Protein AF-A0A660RSX3-F1 (afdb_monomer_lite)

Sequence (118 aa):
IELLRKEIISILEKNYDEKIKRKLIPFYFRSAIREVIKTGYVANNFEEFIEGIKVSSINSLFYHLVTSKIEKKSPINEYSKWLIEIGEKEKAEKIEKLDIYSGTLYKIKVKILSILEE

pLDDT: mean 93.09, std 5.14, range [76.31, 98.06]

Radius of gyration: 18.54 Å; chains: 1; bounding box: 46×25×51 Å

Foldseek 3Di:
DVVVVVVVVVVCVVPDDPPPPDDDDDDDDDDDDDDDDDPPQDDPDLVSVLVCLVPDDLVVVCCQQPVVCVVVVNPAGNVLVVCVVRPNNVLSVQLRPDDPVPDDSVVNSVVNSVSSVD

Secondary structure (DSSP, 8-state):
-HHHHHHHHHHHHHT--TT--SPP---------------S---SSHHHHHHHHHHS-HHHHHIIIIIHHHHTT-SS-HHHHHHHHTT-HHHHHHHHT--TTSS-HHHHHHHHHHHHH-

Structure (mmCIF, N/CA/C/O backbone):
data_AF-A0A660RSX3-F1
#
_entry.id   AF-A0A660RSX3-F1
#
loop_
_atom_site.group_PDB
_atom_site.id
_atom_site.type_symbol
_atom_site.label_atom_id
_atom_site.label_alt_id
_atom_site.label_comp_id
_atom_site.label_asym_id
_atom_site.label_entity_id
_atom_site.label_seq_id
_atom_site.pdbx_PDB_ins_code
_atom_site.Cartn_x
_atom_site.Cartn_y
_atom_site.Cartn_z
_atom_site.occupancy
_atom_site.B_iso_or_equiv
_atom_site.auth_seq_id
_atom_site.auth_comp_id
_atom_site.auth_asym_id
_atom_site.auth_atom_id
_atom_site.pdbx_PDB_model_num
ATOM 1 N N . ILE A 1 1 ? 7.346 8.774 -5.741 1.00 77.75 1 ILE A N 1
ATOM 2 C CA . ILE A 1 1 ? 7.490 8.597 -7.210 1.00 77.75 1 ILE A CA 1
ATOM 3 C C . ILE A 1 1 ? 8.836 9.113 -7.701 1.00 77.75 1 ILE A C 1
ATOM 5 O O . ILE A 1 1 ? 9.587 8.333 -8.260 1.00 77.75 1 ILE A O 1
ATOM 9 N N . GLU A 1 2 ? 9.183 10.377 -7.458 1.00 86.00 2 GLU A N 1
ATOM 10 C CA . GLU A 1 2 ? 10.409 10.974 -8.019 1.00 86.00 2 GLU A CA 1
ATOM 11 C C . GLU A 1 2 ? 11.711 10.261 -7.624 1.00 86.00 2 GLU A C 1
ATOM 13 O O . GLU A 1 2 ? 12.601 10.117 -8.457 1.00 86.00 2 GLU A O 1
ATOM 18 N N . LEU A 1 3 ? 11.804 9.755 -6.390 1.00 88.00 3 LEU A N 1
ATOM 19 C CA . LEU A 1 3 ? 12.941 8.935 -5.952 1.00 88.00 3 LEU A CA 1
ATOM 20 C C . LEU A 1 3 ? 13.052 7.632 -6.756 1.00 88.00 3 LEU A C 1
ATOM 22 O O . LEU A 1 3 ? 14.118 7.326 -7.271 1.00 88.00 3 LEU A O 1
ATOM 26 N N . LEU A 1 4 ? 11.935 6.920 -6.943 1.00 88.12 4 LEU A N 1
ATOM 27 C CA . LEU A 1 4 ? 11.888 5.697 -7.750 1.00 88.12 4 LEU A CA 1
ATOM 28 C C . LEU A 1 4 ? 12.281 5.970 -9.207 1.00 88.12 4 LEU A C 1
ATOM 30 O O . LEU A 1 4 ? 13.028 5.204 -9.799 1.00 88.12 4 LEU A O 1
ATOM 34 N N . ARG A 1 5 ? 11.810 7.082 -9.783 1.00 91.69 5 ARG A N 1
ATOM 35 C CA . ARG A 1 5 ? 12.169 7.483 -11.148 1.00 91.69 5 ARG A CA 1
ATOM 36 C C . ARG A 1 5 ? 13.675 7.715 -11.288 1.00 91.69 5 ARG A C 1
ATOM 38 O O . ARG A 1 5 ? 14.257 7.251 -12.261 1.00 91.69 5 ARG A O 1
ATOM 45 N N . LYS A 1 6 ? 14.296 8.409 -10.328 1.00 96.00 6 LYS A N 1
ATOM 46 C CA . LYS A 1 6 ? 15.753 8.625 -10.304 1.00 96.00 6 LYS A CA 1
ATOM 47 C C . LYS A 1 6 ? 16.520 7.308 -10.196 1.00 96.00 6 LYS A C 1
ATOM 49 O O . LYS A 1 6 ? 17.475 7.117 -10.938 1.00 96.00 6 LYS A O 1
ATOM 54 N N . GLU A 1 7 ? 16.063 6.402 -9.336 1.00 96.19 7 GLU A N 1
ATOM 55 C CA . GLU A 1 7 ? 16.675 5.082 -9.165 1.00 96.19 7 GLU A CA 1
ATOM 56 C C . GLU A 1 7 ? 16.605 4.253 -10.455 1.00 96.19 7 GLU A C 1
ATOM 58 O O . GLU A 1 7 ? 17.613 3.720 -10.913 1.00 96.19 7 GLU A O 1
ATOM 63 N N . ILE A 1 8 ? 15.435 4.214 -11.105 1.00 94.75 8 ILE A N 1
ATOM 64 C CA . ILE A 1 8 ? 15.257 3.522 -12.389 1.00 94.75 8 ILE A CA 1
ATOM 65 C C . ILE A 1 8 ? 16.199 4.097 -13.450 1.00 94.75 8 ILE A C 1
ATOM 67 O O . ILE A 1 8 ? 16.854 3.329 -14.148 1.00 94.75 8 ILE A O 1
ATOM 71 N N . ILE A 1 9 ? 16.291 5.426 -13.569 1.00 95.75 9 ILE A N 1
ATOM 72 C CA . ILE A 1 9 ? 17.196 6.076 -14.530 1.00 95.75 9 ILE A CA 1
ATOM 73 C C . ILE A 1 9 ? 18.647 5.678 -14.249 1.00 95.75 9 ILE A C 1
ATOM 75 O O . ILE A 1 9 ? 19.326 5.234 -15.166 1.00 95.75 9 ILE A O 1
ATOM 79 N N . SER A 1 10 ? 19.087 5.739 -12.990 1.00 96.81 10 SER A N 1
ATOM 80 C CA . SER A 1 10 ? 20.455 5.368 -12.611 1.00 96.81 10 SER A CA 1
ATOM 81 C C . SER A 1 10 ? 20.789 3.917 -12.977 1.00 96.81 10 SER A C 1
ATOM 83 O O . SER A 1 10 ? 21.855 3.637 -13.530 1.00 96.81 10 SER A O 1
ATOM 85 N N . ILE A 1 11 ? 19.862 2.985 -12.729 1.00 96.31 11 ILE A N 1
ATOM 86 C CA . ILE A 1 11 ? 20.028 1.576 -13.104 1.00 96.31 11 ILE A CA 1
ATOM 87 C C . ILE A 1 11 ? 20.093 1.425 -14.626 1.00 96.31 11 ILE A C 1
ATOM 89 O O . ILE A 1 11 ? 20.936 0.677 -15.124 1.00 96.31 11 ILE A O 1
ATOM 93 N N . LEU A 1 12 ? 19.224 2.111 -15.370 1.00 92.75 12 LEU A N 1
ATOM 94 C CA . LEU A 1 12 ? 19.204 2.039 -16.829 1.00 92.75 12 LEU A CA 1
ATOM 95 C C . LEU A 1 12 ? 20.490 2.601 -17.436 1.00 92.75 12 LEU A C 1
ATOM 97 O O . LEU A 1 12 ? 21.089 1.927 -18.262 1.00 92.75 12 LEU A O 1
ATOM 101 N N . GLU A 1 13 ? 20.948 3.771 -16.990 1.00 93.81 13 GLU A N 1
ATOM 102 C CA . GLU A 1 13 ? 22.197 4.396 -17.446 1.00 93.81 13 GLU A CA 1
ATOM 103 C C . GLU A 1 13 ? 23.406 3.494 -17.180 1.00 93.81 13 GLU A C 1
ATOM 105 O O . GLU A 1 13 ? 24.242 3.301 -18.060 1.00 93.81 13 GLU A O 1
ATOM 110 N N . LYS A 1 14 ? 23.468 2.867 -15.998 1.00 94.50 14 LYS A N 1
ATOM 111 C CA . LYS A 1 14 ? 24.549 1.939 -15.633 1.00 94.50 14 LYS A CA 1
ATOM 112 C C . LYS A 1 14 ? 24.594 0.683 -16.510 1.00 94.50 14 LYS A C 1
ATOM 114 O O . LYS A 1 14 ? 25.664 0.110 -16.691 1.00 94.50 14 LYS A O 1
ATOM 119 N N . ASN A 1 15 ? 23.444 0.220 -16.997 1.00 90.56 15 ASN A N 1
ATOM 120 C CA . ASN A 1 15 ? 23.316 -1.039 -17.740 1.00 90.56 15 ASN A CA 1
ATOM 121 C C . ASN A 1 15 ? 23.020 -0.824 -19.233 1.00 90.56 15 ASN A C 1
ATOM 123 O O . ASN A 1 15 ? 22.678 -1.778 -19.934 1.00 90.56 15 ASN A O 1
ATOM 127 N N . TYR A 1 16 ? 23.106 0.414 -19.718 1.00 85.69 16 TYR A N 1
ATOM 128 C CA . TYR A 1 16 ? 22.840 0.736 -21.110 1.00 85.69 16 TYR A CA 1
ATOM 129 C C . TYR A 1 16 ? 23.988 0.248 -22.000 1.00 85.69 16 TYR A C 1
ATOM 131 O O . TYR A 1 16 ? 25.149 0.585 -21.780 1.00 85.69 16 TYR A O 1
ATOM 139 N N . ASP A 1 17 ? 23.650 -0.534 -23.024 1.00 83.94 17 ASP A N 1
ATOM 140 C CA . ASP A 1 17 ? 24.574 -0.967 -24.071 1.00 83.94 17 ASP A CA 1
ATOM 141 C C . ASP A 1 17 ? 24.007 -0.525 -25.423 1.00 83.94 17 ASP A C 1
ATOM 143 O O . ASP A 1 17 ? 22.907 -0.917 -25.811 1.00 83.94 17 ASP A O 1
ATOM 147 N N . GLU A 1 18 ? 24.752 0.300 -26.156 1.00 77.00 18 GLU A N 1
ATOM 148 C CA . GLU A 1 18 ? 24.365 0.751 -27.497 1.00 77.00 18 GLU A CA 1
ATOM 149 C C . GLU A 1 18 ? 24.363 -0.391 -28.526 1.00 77.00 18 GLU A C 1
ATOM 151 O O . GLU A 1 18 ? 23.716 -0.296 -29.569 1.00 77.00 18 GLU A O 1
ATOM 156 N N . LYS A 1 19 ? 25.066 -1.497 -28.253 1.00 78.75 19 LYS A N 1
ATOM 157 C CA . LYS A 1 19 ? 25.293 -2.604 -29.195 1.00 78.75 19 LYS A CA 1
ATOM 158 C C . LYS A 1 19 ? 24.349 -3.782 -28.963 1.00 78.75 19 LYS A C 1
ATOM 160 O O . LYS A 1 19 ? 24.734 -4.945 -29.120 1.00 78.75 19 LYS A O 1
ATOM 165 N N . ILE A 1 20 ? 23.086 -3.515 -28.640 1.00 76.62 20 ILE A N 1
ATOM 166 C CA . ILE A 1 20 ? 22.089 -4.575 -28.470 1.00 76.62 20 ILE A CA 1
ATOM 167 C C . ILE A 1 20 ? 21.762 -5.218 -29.830 1.00 76.62 20 ILE A C 1
ATOM 169 O O . ILE A 1 20 ? 21.035 -4.666 -30.649 1.00 76.62 20 ILE A O 1
ATOM 173 N N . LYS A 1 21 ? 22.269 -6.437 -30.059 1.00 76.31 21 LYS A N 1
ATOM 174 C CA . LYS A 1 21 ? 22.054 -7.215 -31.299 1.00 76.31 21 LYS A CA 1
ATOM 175 C C . LYS A 1 21 ? 20.769 -8.057 -31.322 1.00 76.31 21 LYS A C 1
ATOM 177 O O . LYS A 1 21 ? 20.537 -8.790 -32.281 1.00 76.31 21 LYS A O 1
ATOM 182 N N . ARG A 1 22 ? 19.941 -8.010 -30.272 1.00 80.19 22 ARG A N 1
ATOM 183 C CA . ARG A 1 22 ? 18.695 -8.799 -30.197 1.00 80.19 22 ARG A CA 1
ATOM 184 C C . ARG A 1 22 ? 17.517 -8.036 -30.800 1.00 80.19 22 ARG A C 1
ATOM 186 O O . ARG A 1 22 ? 17.457 -6.814 -30.715 1.00 80.19 22 ARG A O 1
ATOM 193 N N . LYS A 1 23 ? 16.534 -8.770 -31.325 1.00 83.75 23 LYS A N 1
ATOM 194 C CA . LYS A 1 23 ? 15.245 -8.204 -31.741 1.00 83.75 23 LYS A CA 1
ATOM 195 C C . LYS A 1 23 ? 14.566 -7.544 -30.535 1.00 83.75 23 LYS A C 1
ATOM 197 O O . LYS A 1 23 ? 14.331 -8.203 -29.524 1.00 83.75 23 LYS A O 1
ATOM 202 N N . LEU A 1 24 ? 14.282 -6.250 -30.641 1.00 84.62 24 LEU A N 1
ATOM 203 C CA . LEU A 1 24 ? 13.643 -5.472 -29.583 1.00 84.62 24 LEU A CA 1
ATOM 204 C C . LEU A 1 24 ? 12.124 -5.463 -29.757 1.00 84.62 24 LEU A C 1
ATOM 206 O O . LEU A 1 24 ? 11.611 -5.441 -30.876 1.00 84.62 24 LEU A O 1
ATOM 210 N N . ILE A 1 25 ? 11.419 -5.457 -28.629 1.00 89.50 25 ILE A N 1
ATOM 211 C CA . ILE A 1 25 ? 9.980 -5.205 -28.557 1.00 89.50 25 ILE A CA 1
ATOM 212 C C . ILE A 1 25 ? 9.822 -3.809 -27.941 1.00 89.50 25 ILE A C 1
ATOM 214 O O . ILE A 1 25 ? 10.451 -3.548 -26.911 1.00 89.50 25 ILE A O 1
ATOM 218 N N . PRO A 1 26 ? 9.040 -2.900 -28.548 1.00 90.38 26 PRO A N 1
ATOM 219 C CA . PRO A 1 26 ? 8.853 -1.560 -28.007 1.00 90.38 26 PRO A CA 1
ATOM 220 C C . PRO A 1 26 ? 8.178 -1.604 -26.631 1.00 90.38 26 PRO A C 1
ATOM 222 O O . PRO A 1 26 ? 7.215 -2.341 -26.415 1.00 90.38 26 PRO A O 1
ATOM 225 N N . PHE A 1 27 ? 8.666 -0.770 -25.712 1.00 90.94 27 PHE A N 1
ATOM 226 C CA . PHE A 1 27 ? 7.999 -0.492 -24.444 1.00 90.94 27 PHE A CA 1
ATOM 227 C C . PHE A 1 27 ? 7.160 0.780 -24.591 1.00 90.94 27 PHE A C 1
ATOM 229 O O . PHE A 1 27 ? 7.692 1.855 -24.863 1.00 90.94 27 PHE A O 1
ATOM 236 N N . TYR A 1 28 ? 5.844 0.665 -24.420 1.00 94.75 28 TYR A N 1
ATOM 237 C CA . TYR A 1 28 ? 4.930 1.797 -24.553 1.00 94.75 28 TYR A CA 1
ATOM 238 C C . TYR A 1 28 ? 4.702 2.463 -23.200 1.00 94.75 28 TYR A C 1
ATOM 240 O O . TYR A 1 28 ? 4.092 1.878 -22.304 1.00 94.75 28 TYR A O 1
ATOM 248 N N . PHE A 1 29 ? 5.133 3.715 -23.074 1.00 94.56 29 PHE A N 1
ATOM 249 C CA . PHE A 1 29 ? 4.809 4.535 -21.914 1.00 94.56 29 PHE A CA 1
ATOM 250 C C . PHE A 1 29 ? 3.322 4.892 -21.929 1.00 94.56 29 PHE A C 1
ATOM 252 O O . PHE A 1 29 ? 2.796 5.382 -22.927 1.00 94.56 29 PHE A O 1
ATOM 259 N N . ARG A 1 30 ? 2.641 4.637 -20.811 1.00 93.81 30 ARG A N 1
ATOM 260 C CA . ARG A 1 30 ? 1.231 4.978 -20.607 1.00 93.81 30 ARG A CA 1
ATOM 261 C C . ARG A 1 30 ? 1.087 5.744 -19.302 1.00 93.81 30 ARG A C 1
ATOM 263 O O . ARG A 1 30 ? 1.704 5.383 -18.302 1.00 93.81 30 ARG A O 1
ATOM 270 N N . SER A 1 31 ? 0.257 6.776 -19.312 1.00 90.88 31 SER A N 1
ATOM 271 C CA . SER A 1 31 ? -0.211 7.448 -18.104 1.00 90.88 31 SER A CA 1
ATOM 272 C C . SER A 1 31 ? -1.622 6.971 -17.760 1.00 90.88 31 SER A C 1
ATOM 274 O O . SER A 1 31 ? -2.350 6.463 -18.613 1.00 90.88 31 SER A O 1
ATOM 276 N N . ALA A 1 32 ? -1.998 7.110 -16.492 1.00 85.25 32 ALA A N 1
ATOM 277 C CA . ALA A 1 32 ? -3.346 6.838 -16.016 1.00 85.25 32 ALA A CA 1
ATOM 278 C C . ALA A 1 32 ? -3.849 8.063 -15.253 1.00 85.25 32 ALA A C 1
ATOM 280 O O . ALA A 1 32 ? -3.174 8.534 -14.336 1.00 85.25 32 ALA A O 1
ATOM 281 N N . ILE A 1 33 ? -5.026 8.552 -15.633 1.00 86.62 33 ILE A N 1
ATOM 282 C CA . ILE A 1 33 ? -5.788 9.542 -14.871 1.00 86.62 33 ILE A CA 1
ATOM 283 C C . ILE A 1 33 ? -6.820 8.759 -14.064 1.00 86.62 33 ILE A C 1
ATOM 285 O O . ILE A 1 33 ? -7.418 7.813 -14.579 1.00 86.62 33 ILE A O 1
ATOM 289 N N . ARG A 1 34 ? -6.976 9.100 -12.786 1.00 87.06 34 ARG A N 1
ATOM 290 C CA . ARG A 1 34 ? -7.893 8.412 -11.876 1.00 87.06 34 ARG A CA 1
ATOM 291 C C . ARG A 1 34 ? -8.971 9.378 -11.429 1.00 87.06 34 ARG A C 1
ATOM 293 O O . ARG A 1 34 ? -8.663 10.498 -11.036 1.00 87.06 34 ARG A O 1
ATOM 300 N N . GLU A 1 35 ? -10.206 8.904 -11.433 1.00 91.44 35 GLU A N 1
ATOM 301 C CA . GLU A 1 35 ? -11.309 9.562 -10.749 1.00 91.44 35 GLU A CA 1
ATOM 302 C C . GLU A 1 35 ? -11.636 8.783 -9.480 1.00 91.44 35 GLU A C 1
ATOM 304 O O . GLU A 1 35 ? -11.732 7.553 -9.490 1.00 91.44 35 GLU A O 1
ATOM 309 N N . VAL A 1 36 ? -11.771 9.507 -8.371 1.00 93.12 36 VAL A N 1
ATOM 310 C CA . VAL A 1 36 ? -12.091 8.922 -7.070 1.00 93.12 36 VAL A CA 1
ATOM 311 C C . VAL A 1 36 ? -13.591 9.029 -6.853 1.00 93.12 36 VAL A C 1
ATOM 313 O O . VAL A 1 36 ? -14.141 10.126 -6.783 1.00 93.12 36 VAL A O 1
ATOM 316 N N . ILE A 1 37 ? -14.245 7.879 -6.718 1.00 94.56 37 ILE A N 1
ATOM 317 C CA . ILE A 1 37 ? -15.690 7.780 -6.510 1.00 94.56 37 ILE A CA 1
ATOM 318 C C . ILE A 1 37 ? -15.939 7.209 -5.114 1.00 94.56 37 ILE A C 1
ATOM 320 O O . ILE A 1 37 ? -15.302 6.236 -4.705 1.00 94.56 37 ILE A O 1
ATOM 324 N N . LYS A 1 38 ? -16.878 7.808 -4.377 1.00 94.12 38 LYS A N 1
ATOM 325 C CA . LYS A 1 38 ? -17.313 7.283 -3.078 1.00 94.12 38 LYS A CA 1
ATOM 326 C C . LYS A 1 38 ? -18.088 5.985 -3.287 1.00 94.12 38 LYS A C 1
ATOM 328 O O . LYS A 1 38 ? -19.042 5.948 -4.053 1.00 94.12 38 LYS A O 1
ATOM 333 N N . THR A 1 39 ? -17.698 4.940 -2.568 1.00 94.12 39 THR A N 1
ATOM 334 C CA . THR A 1 39 ? -18.313 3.608 -2.671 1.00 94.12 39 THR A CA 1
ATOM 335 C C . THR A 1 39 ? -19.568 3.450 -1.809 1.00 94.12 39 THR A C 1
ATOM 337 O O . THR A 1 39 ? -20.268 2.455 -1.947 1.00 94.12 39 THR A O 1
ATOM 340 N N . GLY A 1 40 ? -19.849 4.410 -0.921 1.00 92.44 40 GLY A N 1
ATOM 341 C CA . GLY A 1 40 ? -20.980 4.373 0.013 1.00 92.44 40 GLY A CA 1
ATOM 342 C C . GLY A 1 40 ? -20.714 3.598 1.308 1.00 92.44 40 GLY A C 1
ATOM 343 O O . GLY A 1 40 ? -21.512 3.699 2.231 1.00 92.44 40 GLY A O 1
ATOM 344 N N . TYR A 1 41 ? -19.588 2.887 1.410 1.00 93.44 41 TYR A N 1
ATOM 345 C CA . TYR A 1 41 ? -19.191 2.191 2.635 1.00 93.44 41 TYR A CA 1
ATOM 346 C C . TYR A 1 41 ? -18.498 3.151 3.602 1.00 93.44 41 TYR A C 1
ATOM 348 O O . TYR A 1 41 ? -17.578 3.878 3.218 1.00 93.44 41 TYR A O 1
ATOM 356 N N . VAL A 1 42 ? -18.935 3.131 4.858 1.00 95.44 42 VAL A N 1
ATOM 357 C CA . VAL A 1 42 ? -18.366 3.904 5.964 1.00 95.44 42 VAL A CA 1
ATOM 358 C C . VAL A 1 42 ? -18.178 2.954 7.136 1.00 95.44 42 VAL A C 1
ATOM 360 O O . VAL A 1 42 ? -19.055 2.135 7.392 1.00 95.44 42 VAL A O 1
ATOM 363 N N . ALA A 1 43 ? -17.043 3.070 7.818 1.00 96.19 43 ALA A N 1
ATOM 364 C CA . ALA A 1 43 ? -16.763 2.346 9.047 1.00 96.19 43 ALA A CA 1
ATOM 365 C C . ALA A 1 43 ? -16.602 3.340 10.198 1.00 96.19 43 ALA A C 1
ATOM 367 O O . ALA A 1 43 ? -15.781 4.255 10.115 1.00 96.19 43 ALA A O 1
ATOM 368 N N . ASN A 1 44 ? -17.393 3.165 11.253 1.00 95.62 44 ASN A N 1
ATOM 369 C CA . ASN A 1 44 ? -17.397 4.017 12.445 1.00 95.62 44 ASN A CA 1
ATOM 370 C C . ASN A 1 44 ? -16.746 3.337 13.655 1.00 95.62 44 ASN A C 1
ATOM 372 O O . ASN A 1 44 ? -16.457 3.991 14.653 1.00 95.62 44 ASN A O 1
ATOM 376 N N . ASN A 1 45 ? -16.523 2.030 13.570 1.00 96.19 45 ASN A N 1
ATOM 377 C CA . ASN A 1 45 ? -15.884 1.202 14.584 1.00 96.19 45 ASN A CA 1
ATOM 378 C C . ASN A 1 45 ? -15.008 0.138 13.907 1.00 96.19 45 ASN A C 1
ATOM 380 O O . ASN A 1 45 ? -14.976 0.018 12.677 1.00 96.19 45 ASN A O 1
ATOM 384 N N . PHE A 1 46 ? -14.252 -0.598 14.718 1.00 97.38 46 PHE A N 1
ATOM 385 C CA . PHE A 1 46 ? -13.277 -1.572 14.244 1.00 97.38 46 PHE A CA 1
ATOM 386 C C . PHE A 1 46 ? -13.937 -2.745 13.500 1.00 97.38 46 PHE A C 1
ATOM 388 O O . PHE A 1 46 ? -13.438 -3.185 12.465 1.00 97.38 46 PHE A O 1
ATOM 395 N N . GLU A 1 47 ? -15.100 -3.197 13.961 1.00 96.62 47 GLU A N 1
ATOM 396 C CA . GLU A 1 47 ? -15.862 -4.287 13.353 1.00 96.62 47 GLU A CA 1
ATOM 397 C C . GLU A 1 47 ? -16.373 -3.910 11.953 1.00 96.62 47 GLU A C 1
ATOM 399 O O . GLU A 1 47 ? -16.172 -4.653 10.988 1.00 96.62 47 GLU A O 1
ATOM 404 N N . GLU A 1 48 ? -16.965 -2.719 11.811 1.00 97.50 48 GLU A N 1
ATOM 405 C CA . GLU A 1 48 ? -17.390 -2.163 10.522 1.00 97.50 48 GLU A CA 1
ATOM 406 C C . GLU A 1 48 ? -16.204 -1.966 9.575 1.00 97.50 48 GLU A C 1
ATOM 408 O O . GLU A 1 48 ? -16.351 -2.101 8.360 1.00 97.50 48 GLU A O 1
ATOM 413 N N . PHE A 1 49 ? -15.016 -1.669 10.105 1.00 97.31 49 PHE A N 1
ATOM 414 C CA . PHE A 1 49 ? -13.811 -1.540 9.296 1.00 97.31 49 PHE A CA 1
ATOM 415 C C . PHE A 1 49 ? -13.367 -2.882 8.718 1.00 97.31 49 PHE A C 1
ATOM 417 O O . PHE A 1 49 ? -13.095 -2.962 7.518 1.00 97.31 49 PHE A O 1
ATOM 424 N N . ILE A 1 50 ? -13.350 -3.945 9.527 1.00 97.44 50 ILE A N 1
ATOM 425 C CA . ILE A 1 50 ? -13.047 -5.302 9.052 1.00 97.44 50 ILE A CA 1
ATOM 426 C C . ILE A 1 50 ? -14.032 -5.709 7.953 1.00 97.44 50 ILE A C 1
ATOM 428 O O . ILE A 1 50 ? -13.608 -6.164 6.885 1.00 97.44 50 ILE A O 1
ATOM 432 N N . GLU A 1 51 ? -15.331 -5.502 8.174 1.00 96.94 51 GLU A N 1
ATOM 433 C CA . GLU A 1 51 ? -16.354 -5.822 7.177 1.00 96.94 51 GLU A CA 1
ATOM 434 C C . GLU A 1 51 ? -16.203 -4.965 5.914 1.00 96.94 51 GLU A C 1
ATOM 436 O O . GLU A 1 51 ? -16.222 -5.477 4.793 1.00 96.94 51 GLU A O 1
ATOM 441 N N . GLY A 1 52 ? -15.928 -3.670 6.083 1.00 96.38 52 GLY A N 1
ATOM 442 C CA . GLY A 1 52 ? -15.627 -2.745 4.997 1.00 96.38 52 GLY A CA 1
ATOM 443 C C . GLY A 1 52 ? -14.458 -3.226 4.138 1.00 96.38 52 GLY A C 1
ATOM 444 O O . GLY A 1 52 ? -14.557 -3.23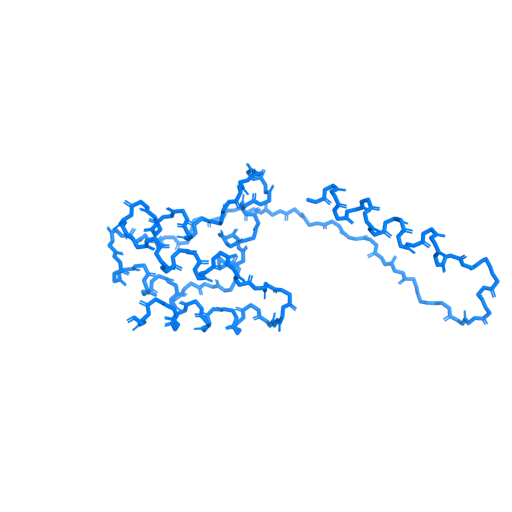9 2.907 1.00 96.38 52 GLY A O 1
ATOM 445 N N . ILE A 1 53 ? -13.372 -3.707 4.755 1.00 96.56 53 ILE A N 1
ATOM 446 C CA . ILE A 1 53 ? -12.270 -4.332 4.019 1.00 96.56 53 ILE A CA 1
ATOM 447 C C . ILE A 1 53 ? -12.774 -5.583 3.295 1.00 96.56 53 ILE A C 1
ATOM 449 O O . ILE A 1 53 ? -12.535 -5.681 2.091 1.00 96.56 53 ILE A O 1
ATOM 453 N N . LYS A 1 54 ? -13.509 -6.499 3.943 1.00 96.19 54 LYS A N 1
ATOM 454 C CA . LYS A 1 54 ? -14.029 -7.739 3.321 1.00 96.19 54 LYS A CA 1
ATOM 455 C C . LYS A 1 54 ? -14.827 -7.467 2.048 1.00 96.19 54 LYS A C 1
ATOM 457 O O . LYS A 1 54 ? -14.512 -8.063 1.013 1.00 96.19 54 LYS A O 1
ATOM 462 N N . VAL A 1 55 ? -15.750 -6.509 2.064 1.00 95.62 55 VAL A N 1
ATOM 463 C CA . VAL A 1 55 ? -16.616 -6.205 0.908 1.00 95.62 55 VAL A CA 1
ATOM 464 C C . VAL A 1 55 ? -15.984 -5.259 -0.116 1.00 95.62 55 VAL A C 1
ATOM 466 O O . VAL A 1 55 ? -16.389 -5.248 -1.279 1.00 95.62 55 VAL A O 1
ATOM 469 N N . SER A 1 56 ? -14.964 -4.483 0.272 1.00 95.56 56 SER A N 1
ATOM 470 C CA . SER A 1 56 ? -14.334 -3.506 -0.623 1.00 95.56 56 SER A CA 1
ATOM 471 C C . SER A 1 56 ? -13.739 -4.142 -1.884 1.00 95.56 56 SER A C 1
ATOM 473 O O . SER A 1 56 ? -13.170 -5.241 -1.872 1.00 95.56 56 SER A O 1
ATOM 475 N N . SER A 1 57 ? -13.817 -3.421 -3.002 1.00 95.56 57 SER A N 1
ATOM 476 C CA . SER A 1 57 ? -13.137 -3.841 -4.224 1.00 95.56 57 SER A CA 1
ATOM 477 C C . SER A 1 57 ? -11.621 -3.737 -4.067 1.00 95.56 57 SER A C 1
ATOM 479 O O . SER A 1 57 ? -11.096 -2.939 -3.287 1.00 95.56 57 SER A O 1
ATOM 481 N N . ILE A 1 58 ? -10.895 -4.488 -4.891 1.00 95.50 58 ILE A N 1
ATOM 482 C CA . ILE A 1 58 ? -9.435 -4.414 -4.899 1.00 95.50 58 ILE A CA 1
ATOM 483 C C . ILE A 1 58 ? -8.906 -3.029 -5.303 1.00 95.50 58 ILE A C 1
ATOM 485 O O . ILE A 1 58 ? -7.826 -2.626 -4.879 1.00 95.50 58 ILE A O 1
ATOM 489 N N . ASN A 1 59 ? -9.697 -2.271 -6.065 1.00 94.62 59 ASN A N 1
ATOM 490 C CA . ASN A 1 59 ? -9.367 -0.906 -6.460 1.00 94.62 59 ASN A CA 1
ATOM 491 C C . ASN A 1 59 ? -9.487 0.068 -5.282 1.00 94.62 59 ASN A C 1
ATOM 493 O O . ASN A 1 59 ? -8.639 0.944 -5.139 1.00 94.62 59 ASN A O 1
ATOM 497 N N . SER A 1 60 ? -10.494 -0.106 -4.416 1.00 95.94 60 SER A N 1
ATOM 498 C CA . SER A 1 60 ? -10.614 0.679 -3.180 1.00 95.94 60 SER A CA 1
ATOM 499 C C . SER A 1 60 ? -9.443 0.381 -2.242 1.00 95.94 60 SER A C 1
ATOM 501 O O . SER A 1 60 ? -8.793 1.314 -1.769 1.00 95.94 60 SER 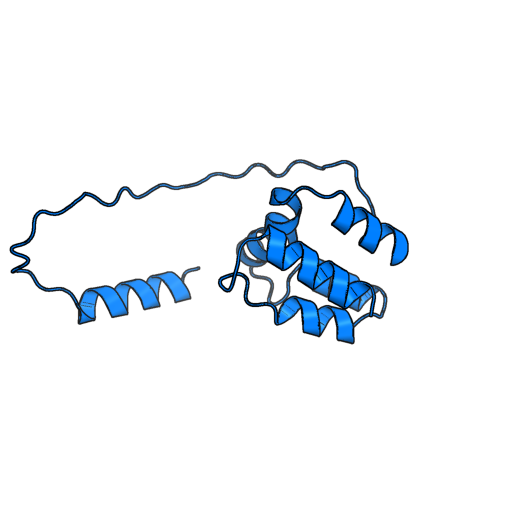A O 1
ATOM 503 N N . LEU A 1 61 ? -9.084 -0.901 -2.091 1.00 95.50 61 LEU A N 1
ATOM 504 C CA . LEU A 1 61 ? -7.905 -1.308 -1.325 1.00 95.50 61 LEU A CA 1
ATOM 505 C C . LEU A 1 61 ? -6.624 -0.650 -1.856 1.00 95.50 61 LEU A C 1
ATOM 507 O O . LEU A 1 61 ? -5.868 -0.047 -1.098 1.00 95.50 61 LEU A O 1
ATOM 511 N N . PHE A 1 62 ? -6.391 -0.722 -3.169 1.00 94.81 62 PHE A N 1
ATOM 512 C CA . PHE A 1 62 ? -5.228 -0.100 -3.803 1.00 94.81 62 PHE A CA 1
ATOM 513 C C . PHE A 1 62 ? -5.206 1.421 -3.631 1.00 94.81 62 PHE A C 1
ATOM 515 O O . PHE A 1 62 ? -4.141 2.022 -3.460 1.00 94.81 62 PHE A O 1
ATOM 522 N N . TYR A 1 63 ? -6.375 2.058 -3.676 1.00 95.69 63 TYR A N 1
ATOM 523 C CA . TYR A 1 63 ? -6.476 3.494 -3.501 1.00 95.69 63 TYR A CA 1
ATOM 524 C C . TYR A 1 63 ? -6.017 3.925 -2.102 1.00 95.69 63 TYR A C 1
ATOM 526 O O . TYR A 1 63 ? -5.091 4.730 -1.992 1.00 95.69 63 TYR A O 1
ATOM 534 N N . HIS A 1 64 ? -6.598 3.345 -1.052 1.00 96.00 64 HIS A N 1
ATOM 535 C CA . HIS A 1 64 ? -6.316 3.726 0.337 1.00 96.00 64 HIS A CA 1
ATOM 536 C C . HIS A 1 64 ? -4.932 3.272 0.823 1.00 96.00 64 HIS A C 1
ATOM 538 O O . HIS A 1 64 ? -4.295 3.971 1.617 1.00 96.00 64 HIS A O 1
ATOM 544 N N . LEU A 1 65 ? -4.434 2.137 0.318 1.00 95.12 65 LEU A N 1
ATOM 545 C CA . LEU A 1 65 ? -3.120 1.610 0.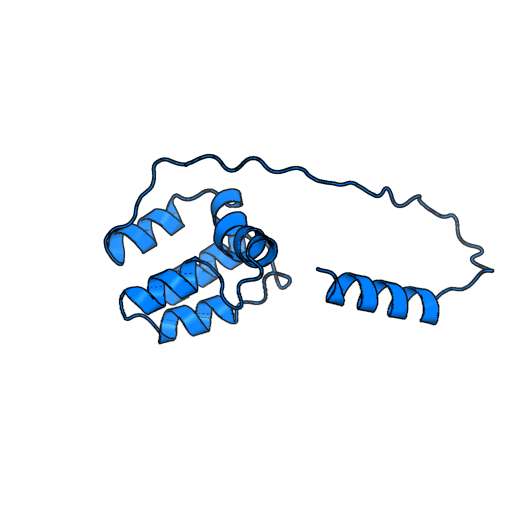688 1.00 95.12 65 LEU A CA 1
ATOM 546 C C . LEU A 1 65 ? -1.971 2.334 -0.038 1.00 95.12 65 LEU A C 1
ATOM 548 O O . LEU A 1 65 ? -0.920 2.575 0.552 1.00 95.12 65 LEU A O 1
ATOM 552 N N . VAL A 1 66 ? -2.158 2.680 -1.319 1.00 92.69 66 VAL A N 1
ATOM 553 C CA . VAL A 1 66 ? -1.058 3.109 -2.205 1.00 92.69 66 VAL A CA 1
ATOM 554 C C . VAL A 1 66 ? -1.310 4.473 -2.835 1.00 92.69 66 VAL A C 1
ATOM 556 O O . VAL A 1 66 ? -0.498 5.386 -2.679 1.00 92.69 66 VAL A O 1
ATOM 559 N N . THR A 1 67 ? -2.413 4.622 -3.571 1.00 93.06 67 THR A N 1
ATOM 560 C CA . THR A 1 67 ? -2.632 5.798 -4.435 1.00 93.06 67 THR A CA 1
ATOM 561 C C . THR A 1 67 ? -2.729 7.081 -3.614 1.00 93.06 67 THR A C 1
ATOM 563 O O . THR A 1 67 ? -1.938 8.001 -3.815 1.00 93.06 67 THR A O 1
ATOM 566 N N . SER A 1 68 ? -3.627 7.098 -2.628 1.00 94.00 68 SER A N 1
ATOM 567 C CA . SER A 1 68 ? -3.869 8.242 -1.745 1.00 94.00 68 SER A CA 1
ATOM 568 C C . SER A 1 68 ? -2.608 8.633 -0.970 1.00 94.00 68 SER A C 1
ATOM 570 O O . SER A 1 68 ? -2.269 9.812 -0.876 1.00 94.00 68 SER A O 1
ATOM 572 N N . LYS A 1 69 ? -1.835 7.643 -0.496 1.00 92.81 69 LYS A N 1
ATOM 573 C CA . LYS A 1 69 ? -0.549 7.867 0.182 1.00 92.81 69 LYS A CA 1
ATOM 574 C C . LYS A 1 69 ? 0.434 8.632 -0.708 1.00 92.81 69 LYS A C 1
ATOM 576 O O . LYS A 1 69 ? 1.037 9.611 -0.269 1.00 92.81 69 LYS A O 1
ATOM 581 N N . ILE A 1 70 ? 0.587 8.200 -1.960 1.00 89.81 70 ILE A N 1
ATOM 582 C CA . ILE A 1 70 ? 1.502 8.816 -2.926 1.00 89.81 70 ILE A CA 1
ATOM 583 C C . ILE A 1 70 ? 1.040 10.223 -3.314 1.00 89.81 70 ILE A C 1
ATOM 585 O O . ILE A 1 70 ? 1.853 11.148 -3.314 1.00 89.81 70 ILE A O 1
ATOM 589 N N . GLU A 1 71 ? -0.244 10.388 -3.634 1.00 89.44 71 GLU A N 1
ATOM 590 C CA . GLU A 1 71 ? -0.820 11.666 -4.070 1.00 89.44 71 GLU A CA 1
ATOM 591 C C . GLU A 1 71 ? -0.751 12.721 -2.962 1.00 89.44 71 GLU A C 1
ATOM 593 O O . GLU A 1 71 ? -0.331 13.853 -3.205 1.00 89.44 71 GLU A O 1
ATOM 598 N N . LYS A 1 72 ? -1.059 12.329 -1.720 1.00 91.56 72 LYS A N 1
ATOM 599 C CA . LYS A 1 72 ? -0.993 13.206 -0.541 1.00 91.56 72 LYS A CA 1
ATOM 600 C C . LYS A 1 72 ? 0.422 13.380 0.014 1.00 91.56 72 LYS A C 1
ATOM 602 O O . LYS A 1 72 ? 0.597 14.129 0.971 1.00 91.56 72 LYS A O 1
ATOM 607 N N . LYS A 1 73 ? 1.425 12.685 -0.541 1.00 91.19 73 LYS A N 1
ATOM 608 C CA . LYS A 1 73 ? 2.796 12.604 0.004 1.00 91.19 73 LYS A CA 1
ATOM 609 C C . LYS A 1 73 ? 2.807 12.219 1.495 1.00 91.19 73 LYS A C 1
ATOM 611 O O . LYS A 1 73 ? 3.623 12.715 2.267 1.00 91.19 73 LYS A O 1
ATOM 616 N N . SER A 1 74 ? 1.882 11.345 1.891 1.00 93.62 74 SER A N 1
ATOM 617 C CA . SER A 1 74 ? 1.736 10.888 3.273 1.00 93.62 74 SER A CA 1
ATOM 618 C C . SER A 1 74 ? 2.810 9.846 3.612 1.00 93.62 74 SER A C 1
ATOM 620 O O . SER A 1 74 ? 3.094 8.975 2.782 1.00 93.62 74 SER A O 1
ATOM 622 N N . PRO A 1 75 ? 3.393 9.873 4.825 1.00 91.94 75 PRO A N 1
ATOM 623 C CA . PRO A 1 75 ? 4.338 8.848 5.263 1.00 91.94 75 PRO A CA 1
ATOM 624 C C . PRO A 1 75 ? 3.661 7.498 5.534 1.00 91.94 75 PRO A C 1
ATOM 626 O O . PRO A 1 75 ? 4.314 6.466 5.404 1.00 91.94 75 PRO A O 1
ATOM 629 N N . ILE A 1 76 ? 2.359 7.497 5.837 1.00 95.81 76 ILE A N 1
ATOM 630 C CA . ILE A 1 76 ? 1.569 6.306 6.182 1.00 95.81 76 ILE A CA 1
ATOM 631 C C . ILE A 1 76 ? 0.341 6.165 5.280 1.00 95.81 76 ILE A C 1
ATOM 633 O O . ILE A 1 76 ? -0.174 7.162 4.757 1.00 95.81 76 ILE A O 1
ATOM 637 N N . ASN A 1 77 ? -0.121 4.933 5.087 1.00 96.62 77 ASN A N 1
ATOM 638 C CA . ASN A 1 77 ? -1.348 4.650 4.344 1.00 96.62 77 ASN A CA 1
ATOM 639 C C . ASN A 1 77 ? -2.618 5.005 5.148 1.00 96.62 77 ASN A C 1
ATOM 641 O O . ASN A 1 77 ? -2.567 5.167 6.368 1.00 96.62 77 ASN A O 1
ATOM 645 N N . GLU A 1 78 ? -3.761 5.145 4.467 1.00 96.75 78 GLU A N 1
ATOM 646 C CA . GLU A 1 78 ? -4.996 5.622 5.112 1.00 96.75 78 GLU A CA 1
ATOM 647 C C . GLU A 1 78 ? -5.590 4.623 6.107 1.00 96.75 78 GLU A C 1
ATOM 649 O O . GLU A 1 78 ? -6.138 5.049 7.121 1.00 96.75 78 GLU A O 1
ATOM 654 N N . TYR A 1 79 ? -5.431 3.318 5.870 1.00 97.31 79 TYR A N 1
ATOM 655 C CA . TYR A 1 79 ? -5.881 2.291 6.809 1.00 97.31 79 TYR A CA 1
ATOM 656 C C . TYR A 1 79 ? -5.075 2.335 8.103 1.00 97.31 79 TYR A C 1
ATOM 658 O O . TYR A 1 79 ? -5.650 2.438 9.1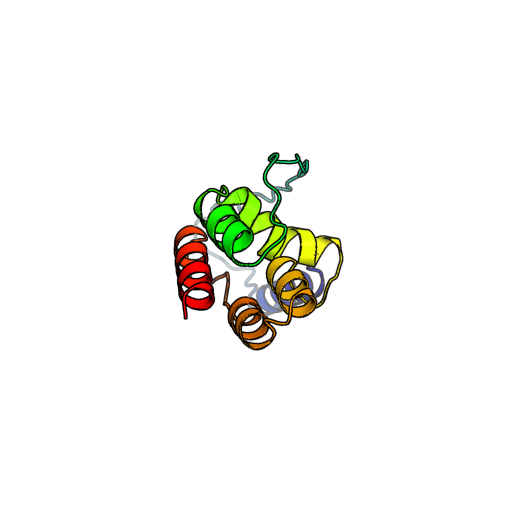81 1.00 97.31 79 TYR A O 1
ATOM 666 N N . SER A 1 80 ? -3.745 2.342 8.004 1.00 97.88 80 SER A N 1
ATOM 667 C CA . SER A 1 80 ? -2.875 2.467 9.176 1.00 97.88 80 SER A CA 1
ATOM 668 C C . SER A 1 80 ? -3.107 3.781 9.919 1.00 97.88 80 SER A C 1
ATOM 670 O O . SER A 1 80 ? -3.114 3.788 11.145 1.00 97.88 80 SER A O 1
ATOM 672 N N . LYS A 1 81 ? -3.348 4.889 9.204 1.00 97.81 81 LYS A N 1
ATOM 673 C CA . LYS A 1 81 ? -3.696 6.167 9.835 1.00 97.81 81 LYS A CA 1
ATOM 674 C C . LYS A 1 81 ? -4.965 6.050 10.683 1.00 97.81 81 LYS A C 1
ATOM 676 O O . LYS A 1 81 ? -4.935 6.421 11.850 1.00 97.81 81 LYS A O 1
ATOM 681 N N . TRP A 1 82 ? -6.045 5.528 10.108 1.00 97.69 82 TRP A N 1
ATOM 682 C CA . TRP A 1 82 ? -7.323 5.398 10.806 1.00 97.69 82 TRP A CA 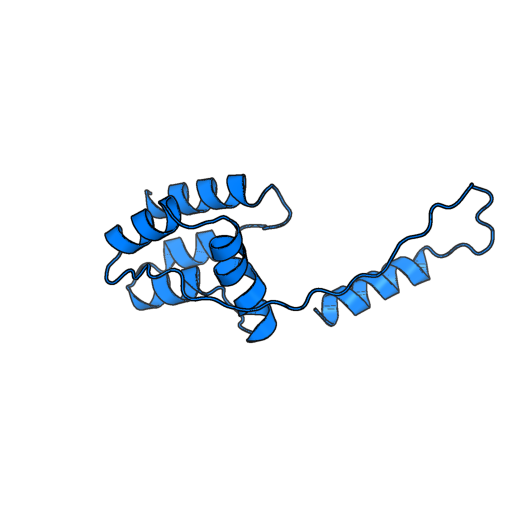1
ATOM 683 C C . TRP A 1 82 ? -7.240 4.427 11.995 1.00 97.69 82 TRP A C 1
ATOM 685 O O . TRP A 1 82 ? -7.737 4.727 13.074 1.00 97.69 82 TRP A O 1
ATOM 695 N N . LEU A 1 83 ? -6.520 3.309 11.846 1.00 98.06 83 LEU A N 1
ATOM 696 C CA . LEU A 1 83 ? -6.280 2.362 12.941 1.00 98.06 83 LEU A CA 1
ATOM 697 C C . LEU A 1 83 ? -5.553 3.011 14.127 1.00 98.06 83 LEU A C 1
ATOM 699 O O . LEU A 1 83 ? -5.904 2.753 15.273 1.00 98.06 83 LEU A O 1
ATOM 703 N N . ILE A 1 84 ? -4.578 3.892 13.877 1.00 97.81 84 ILE A N 1
ATOM 704 C CA . ILE A 1 84 ? -3.913 4.655 14.947 1.00 97.81 84 ILE A CA 1
ATOM 705 C C . ILE A 1 84 ? -4.911 5.567 15.672 1.00 97.81 84 ILE A C 1
ATOM 707 O O . ILE A 1 84 ? -4.857 5.659 16.897 1.00 97.81 84 ILE A O 1
ATOM 711 N N . GLU A 1 85 ? -5.814 6.224 14.939 1.00 96.88 85 GLU A N 1
ATOM 712 C CA . GLU A 1 85 ? -6.815 7.143 15.504 1.00 96.88 85 GLU A CA 1
ATOM 713 C C . GLU A 1 85 ? -7.791 6.434 16.456 1.00 96.88 85 GLU A C 1
ATOM 715 O O . GLU A 1 85 ? -8.224 7.041 17.434 1.00 96.88 85 GLU A O 1
ATOM 720 N N . ILE A 1 86 ? -8.081 5.149 16.225 1.00 96.88 86 ILE A N 1
ATOM 721 C CA . ILE A 1 86 ? -8.937 4.335 17.104 1.00 96.88 86 ILE A CA 1
ATOM 722 C C . ILE A 1 86 ? -8.167 3.511 18.154 1.00 96.88 86 ILE A C 1
ATOM 724 O O . ILE A 1 86 ? -8.779 2.742 18.888 1.00 96.88 86 ILE A O 1
ATOM 728 N N . GLY A 1 87 ? -6.841 3.663 18.249 1.00 97.00 87 GLY A N 1
ATOM 729 C CA . GLY A 1 87 ? -6.008 2.993 19.260 1.00 97.00 87 GLY A CA 1
ATOM 730 C C . GLY A 1 87 ? -5.358 1.668 18.834 1.00 97.00 87 GLY A C 1
ATOM 731 O O . GLY A 1 87 ? -4.594 1.093 19.605 1.00 97.00 87 GLY A O 1
ATOM 732 N N . GLU A 1 88 ? -5.546 1.215 17.595 1.00 97.50 88 GLU A N 1
ATOM 733 C CA . GLU A 1 88 ? -5.024 -0.052 17.049 1.00 97.50 88 GLU A CA 1
ATOM 734 C C . GLU A 1 88 ? -3.627 0.108 16.412 1.00 97.50 88 GLU A C 1
ATOM 736 O O . GLU A 1 88 ? -3.363 -0.286 15.269 1.00 97.50 88 GLU A O 1
ATOM 741 N N . LYS A 1 89 ? -2.692 0.721 17.149 1.00 97.50 89 LYS A N 1
ATOM 742 C CA . LYS A 1 89 ? -1.363 1.088 16.625 1.00 97.50 89 LYS A CA 1
ATOM 743 C C . LYS A 1 89 ? -0.539 -0.116 16.149 1.00 97.50 89 LYS A C 1
ATOM 745 O O . LYS A 1 89 ? 0.113 -0.034 15.111 1.00 97.50 89 LYS A O 1
ATOM 750 N N . GLU A 1 90 ? -0.565 -1.235 16.870 1.00 97.81 90 GLU A N 1
ATOM 751 C CA . GLU A 1 90 ? 0.223 -2.421 16.499 1.00 97.81 90 GLU A CA 1
ATOM 752 C C . GLU A 1 90 ? -0.233 -3.015 15.158 1.00 97.81 90 GLU A C 1
ATOM 754 O O . GLU A 1 90 ? 0.589 -3.332 14.293 1.00 97.81 90 GLU A O 1
ATOM 759 N N . LYS A 1 91 ? -1.552 -3.094 14.940 1.00 98.00 91 LYS A N 1
ATOM 760 C CA . LYS A 1 91 ? -2.139 -3.537 13.668 1.00 98.00 91 LYS A CA 1
ATOM 761 C C . LYS A 1 91 ? -1.806 -2.563 12.539 1.00 98.00 91 LYS A C 1
ATOM 763 O O . LYS A 1 91 ? -1.434 -2.987 11.443 1.00 98.00 91 LYS A O 1
ATOM 768 N N . ALA A 1 92 ? -1.853 -1.259 12.820 1.00 97.94 92 ALA A N 1
ATOM 769 C CA . ALA A 1 92 ? -1.460 -0.227 11.869 1.00 97.94 92 ALA A CA 1
ATOM 770 C C . ALA A 1 92 ? -0.007 -0.389 11.394 1.00 97.94 92 ALA A C 1
ATOM 772 O O . ALA A 1 92 ? 0.257 -0.297 10.192 1.00 97.94 92 ALA A O 1
ATOM 773 N N . GLU A 1 93 ? 0.928 -0.662 12.308 1.00 97.56 93 GLU A N 1
ATOM 774 C CA . GLU A 1 93 ? 2.340 -0.882 11.978 1.00 97.56 93 GLU A CA 1
ATOM 775 C C . GLU A 1 93 ? 2.558 -2.156 11.157 1.00 97.56 93 GLU A C 1
ATOM 777 O O . GLU A 1 93 ? 3.348 -2.147 10.210 1.00 97.56 93 GLU A O 1
ATOM 782 N N . LYS A 1 94 ? 1.854 -3.247 11.489 1.00 97.69 94 LYS A N 1
ATOM 783 C CA . LYS A 1 94 ? 1.894 -4.493 10.708 1.00 97.69 94 LYS A CA 1
ATOM 784 C C . LYS A 1 94 ? 1.413 -4.262 9.269 1.00 97.69 94 LYS A C 1
ATOM 786 O O . LYS A 1 94 ? 2.081 -4.703 8.336 1.00 97.69 94 LYS A O 1
ATOM 791 N N . ILE A 1 95 ? 0.305 -3.537 9.082 1.00 96.94 95 ILE A N 1
ATOM 792 C CA . ILE A 1 95 ? -0.241 -3.225 7.748 1.00 96.94 95 ILE A CA 1
ATOM 793 C C . ILE A 1 95 ? 0.696 -2.306 6.957 1.00 96.94 95 ILE A C 1
ATOM 795 O O . ILE A 1 95 ? 0.933 -2.551 5.776 1.00 96.94 95 ILE A O 1
ATOM 799 N N . GLU A 1 96 ? 1.276 -1.285 7.590 1.00 96.69 96 GLU A N 1
ATOM 800 C CA . GLU A 1 96 ? 2.196 -0.349 6.927 1.00 96.69 96 GLU A CA 1
ATOM 801 C C . GLU A 1 96 ? 3.479 -1.039 6.430 1.00 96.69 96 GLU A C 1
ATOM 803 O O . GLU A 1 96 ? 4.041 -0.641 5.411 1.00 96.69 96 GLU A O 1
ATOM 808 N N . LYS A 1 97 ? 3.926 -2.103 7.111 1.00 95.19 97 LYS A N 1
ATOM 809 C CA . LYS A 1 97 ? 5.108 -2.899 6.734 1.00 95.19 97 LYS A CA 1
ATOM 810 C C . LYS A 1 97 ? 4.854 -3.894 5.596 1.00 95.19 97 LYS A C 1
ATOM 812 O O . LYS A 1 97 ? 5.795 -4.565 5.169 1.00 95.19 97 LYS A O 1
ATOM 817 N N . LEU A 1 98 ? 3.620 -4.031 5.106 1.00 93.88 98 LEU A N 1
ATOM 818 C CA . LEU A 1 98 ? 3.322 -4.952 4.012 1.00 93.88 98 LEU A CA 1
ATOM 819 C C . LEU A 1 98 ? 4.019 -4.516 2.720 1.00 93.88 98 LEU A C 1
ATOM 821 O O . LEU A 1 98 ? 3.763 -3.440 2.180 1.00 93.88 98 LEU A O 1
ATOM 825 N N . ASP A 1 99 ? 4.842 -5.406 2.168 1.00 90.31 99 ASP A N 1
ATOM 826 C CA . ASP A 1 99 ? 5.385 -5.224 0.826 1.00 90.31 99 ASP A CA 1
ATOM 827 C C . ASP A 1 99 ? 4.300 -5.486 -0.230 1.00 90.31 99 ASP A C 1
ATOM 829 O O . ASP A 1 99 ? 3.963 -6.634 -0.546 1.00 90.31 99 ASP A O 1
ATOM 833 N N . ILE A 1 100 ? 3.774 -4.400 -0.796 1.00 86.50 100 ILE A N 1
ATOM 834 C CA . ILE A 1 100 ? 2.748 -4.409 -1.845 1.00 86.50 100 ILE A CA 1
ATOM 835 C C . ILE A 1 100 ? 3.226 -5.025 -3.168 1.00 86.50 100 ILE A C 1
ATOM 837 O O . ILE A 1 100 ? 2.389 -5.373 -3.998 1.00 86.50 100 ILE A O 1
ATOM 841 N N . TYR A 1 101 ? 4.538 -5.175 -3.373 1.00 83.94 101 TYR A N 1
ATOM 842 C CA . TYR A 1 101 ? 5.115 -5.776 -4.579 1.00 83.94 101 TYR A CA 1
ATOM 843 C C . TYR A 1 101 ? 5.347 -7.288 -4.434 1.00 83.94 101 TYR A C 1
ATOM 845 O O . TYR A 1 101 ? 5.563 -7.973 -5.433 1.00 83.94 101 TYR A O 1
ATOM 853 N N . SER A 1 102 ? 5.233 -7.833 -3.217 1.00 86.56 102 SER A N 1
ATOM 854 C CA . SER A 1 102 ? 5.446 -9.261 -2.925 1.00 86.56 102 SER A CA 1
ATOM 855 C C . SER A 1 102 ? 4.325 -10.194 -3.410 1.00 86.56 102 SER A C 1
ATOM 857 O O . SER A 1 102 ? 4.439 -11.419 -3.313 1.00 86.56 102 SER A O 1
ATOM 859 N N . GLY A 1 103 ? 3.208 -9.661 -3.911 1.00 86.50 103 GLY A N 1
ATOM 860 C CA . GLY A 1 103 ? 2.075 -10.475 -4.337 1.00 86.50 103 GLY A CA 1
ATOM 861 C C . GLY A 1 103 ? 0.964 -9.688 -5.020 1.00 86.50 103 GLY A C 1
ATOM 862 O O . GLY A 1 103 ? 1.055 -8.486 -5.238 1.00 86.50 103 GLY A O 1
ATOM 863 N N . THR A 1 104 ? -0.119 -10.387 -5.363 1.00 93.12 104 THR A N 1
ATOM 864 C CA . THR A 1 104 ? -1.314 -9.734 -5.904 1.00 93.12 104 THR A CA 1
ATOM 865 C C . THR A 1 104 ? -2.024 -8.949 -4.808 1.00 93.12 104 THR A C 1
ATOM 867 O O . THR A 1 104 ? -2.012 -9.348 -3.641 1.00 93.12 104 THR A O 1
ATOM 870 N N . LEU A 1 105 ? -2.730 -7.882 -5.182 1.00 92.94 105 LEU A N 1
ATOM 871 C CA . LEU A 1 105 ? -3.532 -7.116 -4.228 1.00 92.94 105 LEU A CA 1
ATOM 872 C C . LEU A 1 105 ? -4.567 -7.991 -3.497 1.00 92.94 105 LEU A C 1
ATOM 874 O O . LEU A 1 105 ? -4.848 -7.747 -2.331 1.00 92.94 105 LEU A O 1
ATOM 878 N N . TYR A 1 106 ? -5.072 -9.059 -4.126 1.00 95.38 106 TYR A N 1
ATOM 879 C CA . TYR A 1 106 ? -5.942 -10.043 -3.467 1.00 95.38 106 TYR A CA 1
ATOM 880 C C . TYR A 1 106 ? -5.244 -10.752 -2.304 1.00 95.38 106 TYR A C 1
ATOM 882 O O . TYR A 1 106 ? -5.820 -10.880 -1.228 1.00 95.38 106 TYR A O 1
ATOM 890 N N . LYS A 1 107 ? -3.982 -11.164 -2.483 1.00 95.31 107 LYS A N 1
ATOM 891 C CA . LYS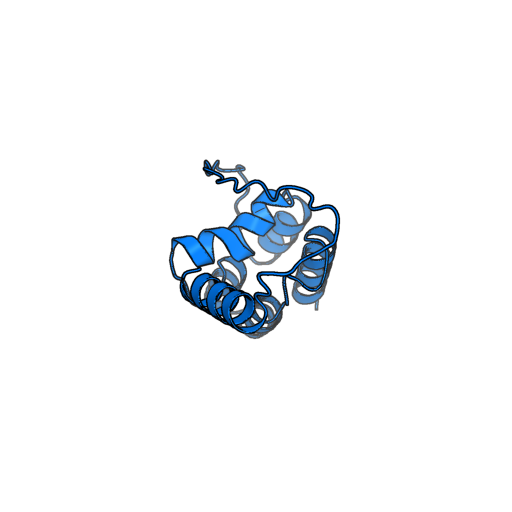 A 1 107 ? -3.184 -11.744 -1.395 1.00 95.31 107 LYS A CA 1
ATOM 892 C C . LYS A 1 107 ? -2.906 -10.715 -0.300 1.00 95.31 107 LYS A C 1
ATOM 894 O O . LYS A 1 107 ? -2.950 -11.062 0.874 1.00 95.31 107 LYS A O 1
ATOM 899 N N . ILE A 1 108 ? -2.648 -9.459 -0.671 1.00 95.56 108 ILE A N 1
ATOM 900 C CA . ILE A 1 108 ? -2.467 -8.366 0.296 1.00 95.56 108 ILE A CA 1
ATOM 901 C C . ILE A 1 108 ? -3.744 -8.141 1.110 1.00 95.56 108 ILE A C 1
ATOM 903 O O . ILE A 1 108 ? -3.665 -8.032 2.327 1.00 95.56 108 ILE A O 1
ATOM 907 N N . LYS A 1 109 ? -4.919 -8.161 0.471 1.00 96.31 109 LYS A N 1
ATOM 908 C CA . LYS A 1 109 ? -6.216 -8.056 1.149 1.00 96.31 109 LYS A CA 1
ATOM 909 C C . LYS A 1 109 ? -6.392 -9.129 2.222 1.00 96.31 109 LYS A C 1
ATOM 911 O O . LYS A 1 109 ? -6.769 -8.811 3.342 1.00 96.31 109 LYS A O 1
ATOM 916 N N . VAL A 1 110 ? -6.080 -10.382 1.886 1.00 96.06 110 VAL A N 1
ATOM 917 C CA . VAL A 1 110 ? -6.142 -11.503 2.837 1.00 96.06 110 VAL A CA 1
ATOM 918 C C . VAL A 1 110 ? -5.180 -11.283 4.004 1.00 96.06 110 VAL A C 1
ATOM 920 O O . VAL A 1 110 ? -5.592 -11.421 5.146 1.00 96.06 110 VAL A O 1
ATOM 923 N N . LYS A 1 111 ? -3.933 -10.863 3.742 1.00 96.19 111 LYS A N 1
ATOM 924 C CA . LYS A 1 111 ? -2.962 -10.553 4.808 1.00 96.19 111 LYS A CA 1
ATOM 925 C C . LYS A 1 111 ? -3.447 -9.437 5.736 1.00 96.19 111 LYS A C 1
ATOM 927 O O . LYS A 1 111 ? -3.275 -9.549 6.942 1.00 96.19 111 LYS A O 1
ATOM 932 N N . ILE A 1 112 ? -4.040 -8.377 5.181 1.00 96.75 112 ILE A N 1
ATOM 933 C CA . ILE A 1 112 ? -4.621 -7.284 5.972 1.00 96.75 112 ILE A CA 1
ATOM 934 C C . ILE A 1 112 ? -5.721 -7.831 6.881 1.00 96.75 112 ILE A C 1
ATOM 936 O O . ILE A 1 112 ? -5.692 -7.557 8.071 1.00 96.75 112 ILE A O 1
ATOM 940 N N . LEU A 1 113 ? -6.644 -8.639 6.351 1.00 97.81 113 LEU A N 1
ATOM 941 C CA . LEU A 1 113 ? -7.711 -9.239 7.157 1.00 97.81 113 LEU A CA 1
ATOM 942 C C . LEU A 1 113 ? -7.157 -10.126 8.276 1.00 97.81 113 LEU A C 1
ATOM 944 O O . LEU A 1 113 ? -7.582 -9.975 9.412 1.00 97.81 113 LEU A O 1
ATOM 948 N N . SER A 1 114 ? -6.149 -10.955 7.995 1.00 97.38 114 SER A N 1
ATOM 949 C CA . SER A 1 114 ? -5.494 -11.762 9.032 1.00 97.38 114 SER A CA 1
ATOM 950 C C . SER A 1 114 ? -4.859 -10.911 10.135 1.00 97.38 114 SER A C 1
ATOM 952 O O . SER A 1 114 ? -4.974 -11.261 11.297 1.00 97.38 114 SER A O 1
ATOM 954 N N . ILE A 1 115 ? -4.233 -9.778 9.797 1.00 97.75 115 ILE A N 1
ATOM 955 C CA . ILE A 1 115 ? -3.668 -8.849 10.794 1.00 97.75 115 ILE A CA 1
ATOM 956 C C . ILE A 1 115 ? -4.765 -8.199 11.651 1.00 97.75 115 ILE A C 1
ATOM 958 O O . ILE A 1 115 ? -4.520 -7.863 12.807 1.00 97.75 115 ILE A O 1
ATOM 962 N N . LEU A 1 116 ? -5.944 -7.960 11.075 1.00 97.25 116 LEU A N 1
ATOM 963 C CA . LEU A 1 116 ? -7.058 -7.327 11.779 1.00 97.25 116 LEU A CA 1
ATOM 964 C C . LEU A 1 116 ? -7.802 -8.292 12.708 1.00 97.25 116 LEU A C 1
ATOM 966 O O . LEU A 1 116 ? -8.347 -7.844 13.710 1.00 97.25 116 LEU A O 1
ATOM 970 N N . GLU A 1 117 ? -7.826 -9.580 12.366 1.00 94.31 117 GLU A N 1
ATOM 971 C CA . GLU A 1 117 ? -8.518 -10.638 13.114 1.00 94.31 117 GLU A CA 1
ATOM 972 C C . GLU A 1 117 ? -7.631 -11.326 14.177 1.00 94.31 117 GLU A C 1
ATOM 974 O O . GLU A 1 117 ? -8.137 -12.158 14.930 1.00 94.31 117 GLU A O 1
ATOM 979 N N . GLU A 1 118 ? -6.336 -10.982 14.244 1.00 87.00 118 GLU A N 1
ATOM 980 C CA . GLU A 1 118 ? -5.414 -11.311 15.354 1.00 87.00 118 GLU A CA 1
ATOM 981 C C . GLU A 1 118 ? -5.695 -10.479 16.616 1.00 87.00 118 GLU A C 1
ATOM 983 O O . GLU A 1 118 ? -5.730 -11.095 17.705 1.00 87.00 118 GLU A O 1
#